Protein AF-A0A9Q3E732-F1 (afdb_monomer)

Organism: NCBI:txid1389203

Foldseek 3Di:
DDDPDDAAAAEAPVVDDQVVLQPDDLVVNVGRHDLQFDDDDPDNVQPPDPDHDPCVPPDRVVNSVVCSVVVCVSHDNPDDPDDPPPPPPPPDDDDDPPDPDDDDDDDDDDDDDDDDDDD

InterPro domains:
  IPR059307 Domain of unknown function DUF8263 [PF26792] (3-82)

pLDDT: mean 75.72, std 18.61, range [41.62, 95.44]

Structure (mmCIF, N/CA/C/O backbone):
data_AF-A0A9Q3E732-F1
#
_entry.id   AF-A0A9Q3E732-F1
#
loop_
_atom_site.group_PDB
_atom_site.id
_atom_site.type_symbol
_atom_site.label_atom_id
_atom_site.label_alt_id
_atom_site.label_comp_id
_atom_site.label_asym_id
_atom_site.label_entity_id
_atom_site.label_seq_id
_atom_site.pdbx_PDB_ins_code
_atom_site.Cartn_x
_atom_site.Cartn_y
_atom_site.Cartn_z
_atom_site.occupancy
_atom_site.B_iso_or_equiv
_atom_site.auth_seq_id
_atom_site.auth_comp_id
_atom_site.auth_asym_id
_atom_site.auth_atom_id
_atom_site.pdbx_PDB_model_num
ATOM 1 N N . MET A 1 1 ? 2.537 -19.518 24.948 1.00 50.19 1 MET A N 1
ATOM 2 C CA . MET A 1 1 ? 2.948 -18.103 25.038 1.00 50.19 1 MET A CA 1
ATOM 3 C C . MET A 1 1 ? 2.530 -17.438 23.732 1.00 50.19 1 MET A C 1
ATOM 5 O O . MET A 1 1 ? 3.224 -17.631 22.746 1.00 50.19 1 MET A O 1
ATOM 9 N N . SER A 1 2 ? 1.372 -16.773 23.671 1.00 46.66 2 SER A N 1
ATOM 10 C CA . SER A 1 2 ? 0.990 -16.009 22.470 1.00 46.66 2 SER A CA 1
ATOM 11 C C . SER A 1 2 ? 1.544 -14.598 22.591 1.00 46.66 2 SER A C 1
ATOM 13 O O . SER A 1 2 ? 1.100 -13.833 23.442 1.00 46.66 2 SER A O 1
ATOM 15 N N . THR A 1 3 ? 2.525 -14.263 21.761 1.00 58.72 3 THR A N 1
ATOM 16 C CA . THR A 1 3 ? 2.995 -12.890 21.583 1.00 58.72 3 THR A CA 1
ATOM 17 C C . THR A 1 3 ? 2.008 -12.179 20.666 1.00 58.72 3 THR A C 1
ATOM 19 O O . THR A 1 3 ? 1.942 -12.482 19.475 1.00 58.72 3 THR A O 1
ATOM 22 N N . ASN A 1 4 ? 1.203 -11.272 21.215 1.00 59.44 4 ASN A N 1
ATOM 23 C CA . ASN A 1 4 ? 0.387 -10.375 20.404 1.00 59.44 4 ASN A CA 1
ATOM 24 C C . ASN A 1 4 ? 1.344 -9.346 19.778 1.00 59.44 4 ASN A C 1
ATOM 26 O O . ASN A 1 4 ? 1.766 -8.403 20.443 1.00 59.44 4 ASN A O 1
ATOM 30 N N . VAL A 1 5 ? 1.806 -9.621 18.556 1.00 80.25 5 VAL A N 1
ATOM 31 C CA . VAL A 1 5 ? 2.698 -8.730 17.805 1.00 80.25 5 VAL A CA 1
ATOM 32 C C . VAL A 1 5 ? 1.819 -7.701 17.109 1.00 80.25 5 VAL A C 1
ATOM 34 O O . VAL A 1 5 ? 0.949 -8.065 16.318 1.00 80.25 5 VAL A O 1
ATOM 37 N N . ALA A 1 6 ? 2.021 -6.425 17.434 1.00 82.06 6 ALA A N 1
ATOM 38 C CA . ALA A 1 6 ? 1.341 -5.336 16.746 1.00 82.06 6 ALA A CA 1
ATOM 39 C C . ALA A 1 6 ? 1.702 -5.356 15.248 1.00 82.06 6 ALA A C 1
ATOM 41 O O . ALA A 1 6 ? 2.856 -5.644 14.914 1.00 82.06 6 ALA A O 1
ATOM 42 N N . PRO A 1 7 ? 0.751 -5.053 14.346 1.00 85.19 7 PRO A N 1
ATOM 43 C CA . PRO A 1 7 ? 1.051 -5.012 12.925 1.00 85.19 7 PRO A CA 1
ATOM 44 C C . PRO A 1 7 ? 2.067 -3.900 12.622 1.00 85.19 7 PRO A C 1
ATOM 46 O O . PRO A 1 7 ? 2.045 -2.854 13.284 1.00 85.19 7 PRO A O 1
ATOM 49 N N . PRO A 1 8 ? 2.949 -4.106 11.629 1.00 87.69 8 PRO A N 1
ATOM 50 C CA . PRO A 1 8 ? 3.854 -3.062 11.170 1.00 87.69 8 PRO A CA 1
ATOM 51 C C . PRO A 1 8 ? 3.051 -1.873 10.631 1.00 87.69 8 PRO A C 1
ATOM 53 O O . PRO A 1 8 ? 1.957 -2.050 10.092 1.00 87.69 8 PRO A O 1
ATOM 56 N N . LYS A 1 9 ? 3.588 -0.664 10.801 1.00 92.62 9 LYS A N 1
ATOM 57 C CA . LYS A 1 9 ? 2.942 0.593 10.403 1.00 92.62 9 LYS A CA 1
ATOM 58 C C . LYS A 1 9 ? 3.764 1.309 9.336 1.00 92.62 9 LYS A C 1
ATOM 60 O O . LYS A 1 9 ? 4.985 1.166 9.334 1.00 92.62 9 LYS A O 1
ATOM 65 N N . GLY A 1 10 ? 3.099 2.095 8.496 1.00 90.69 10 GLY A N 1
ATOM 66 C CA . GLY A 1 10 ? 3.716 2.888 7.434 1.00 90.69 10 GLY A CA 1
ATOM 67 C C . GLY A 1 10 ? 4.263 2.047 6.282 1.00 90.69 10 GLY A C 1
ATOM 68 O O . GLY A 1 10 ? 5.132 2.517 5.558 1.00 90.69 10 GLY A O 1
ATOM 69 N N . LEU A 1 11 ? 3.815 0.795 6.140 1.00 93.12 11 LEU A N 1
ATOM 70 C CA . LEU A 1 11 ? 4.177 -0.022 4.986 1.00 93.12 11 LEU A CA 1
ATOM 71 C C . LEU A 1 11 ? 3.151 0.164 3.862 1.00 93.12 11 LEU A C 1
ATOM 73 O O . LEU A 1 11 ? 1.974 0.400 4.160 1.00 93.12 11 LEU A O 1
ATOM 77 N N . PRO A 1 12 ? 3.574 0.004 2.596 1.00 93.44 12 PRO A N 1
ATOM 78 C CA . PRO A 1 12 ? 2.673 -0.075 1.454 1.00 93.44 12 PRO A CA 1
ATOM 79 C C . PRO A 1 12 ? 1.565 -1.114 1.655 1.00 93.44 12 PRO A C 1
ATOM 81 O O . PRO A 1 12 ? 1.743 -2.130 2.339 1.00 93.44 12 PRO A O 1
ATOM 84 N N . ILE A 1 13 ? 0.403 -0.859 1.060 1.00 92.31 13 ILE A N 1
ATOM 85 C CA . ILE A 1 13 ? -0.815 -1.638 1.317 1.00 92.31 13 ILE A CA 1
ATOM 86 C C . ILE A 1 13 ? -0.675 -3.140 0.998 1.00 92.31 13 ILE A C 1
ATOM 88 O O . ILE A 1 13 ? -1.260 -3.988 1.675 1.00 92.31 13 ILE A O 1
ATOM 92 N N . ASP A 1 14 ? 0.167 -3.484 0.026 1.00 92.19 14 ASP A N 1
ATOM 93 C CA . ASP A 1 14 ? 0.436 -4.851 -0.430 1.00 92.19 14 ASP A CA 1
ATOM 94 C C . ASP A 1 14 ? 1.296 -5.697 0.526 1.00 92.19 14 ASP A C 1
ATOM 96 O O . ASP A 1 14 ? 1.408 -6.912 0.345 1.00 92.19 14 ASP A O 1
ATOM 100 N N . PHE A 1 15 ? 1.834 -5.111 1.600 1.00 92.19 15 PHE A N 1
ATOM 101 C CA . PHE A 1 15 ? 2.432 -5.868 2.707 1.00 92.19 15 PHE A CA 1
ATOM 102 C C . PHE A 1 15 ? 1.384 -6.524 3.611 1.00 92.19 15 PHE A C 1
ATOM 104 O O . PHE A 1 15 ? 1.695 -7.462 4.355 1.00 92.19 15 PHE A O 1
ATOM 111 N N . TYR A 1 16 ? 0.142 -6.042 3.576 1.00 92.31 16 TYR A N 1
ATOM 112 C CA . TYR A 1 16 ? -0.929 -6.539 4.426 1.00 92.31 16 TYR A CA 1
ATOM 113 C C . TYR A 1 16 ? -1.771 -7.576 3.692 1.00 92.31 16 TYR A C 1
ATOM 115 O O . TYR A 1 16 ? -2.132 -7.418 2.529 1.00 92.31 16 TYR A O 1
ATOM 123 N N . ASN A 1 17 ? -2.159 -8.640 4.398 1.00 91.44 17 ASN A N 1
ATOM 124 C CA . ASN A 1 17 ? -3.080 -9.623 3.839 1.00 91.44 17 ASN A CA 1
ATOM 125 C C . ASN A 1 17 ? -4.468 -8.980 3.620 1.00 91.44 17 ASN A C 1
ATOM 127 O O . ASN A 1 17 ? -5.057 -8.541 4.611 1.00 91.44 17 ASN A O 1
ATOM 131 N N . PRO A 1 18 ? -5.043 -9.002 2.399 1.00 91.81 18 PRO A N 1
ATOM 132 C CA . PRO A 1 18 ? -6.317 -8.333 2.113 1.00 91.81 18 PRO A CA 1
ATOM 133 C C . PRO A 1 18 ? -7.468 -8.775 3.022 1.00 91.81 18 PRO A C 1
ATOM 135 O O . PRO A 1 18 ? -8.242 -7.952 3.499 1.00 91.81 18 PRO A O 1
ATOM 138 N N . LYS A 1 19 ? -7.566 -10.072 3.354 1.00 92.88 19 LYS A N 1
ATOM 139 C CA . LYS A 1 19 ? -8.634 -10.578 4.237 1.00 92.88 19 LYS A CA 1
ATOM 140 C C . LYS A 1 19 ? -8.500 -10.047 5.656 1.00 92.88 19 LYS A C 1
ATOM 142 O O . LYS A 1 19 ? -9.503 -9.780 6.303 1.00 92.88 19 LYS A O 1
ATOM 147 N N . TRP A 1 20 ? -7.276 -9.954 6.164 1.00 92.88 20 TRP A N 1
ATOM 148 C CA . TRP A 1 20 ? -7.035 -9.408 7.496 1.00 92.88 20 TRP A CA 1
ATOM 149 C C . TRP A 1 20 ? -7.265 -7.897 7.508 1.00 92.88 20 TRP A C 1
ATOM 151 O O . TRP A 1 20 ? -7.992 -7.402 8.362 1.00 92.88 20 TRP A O 1
ATOM 161 N N . PHE A 1 21 ? -6.713 -7.196 6.519 1.00 92.56 21 PHE A N 1
ATOM 162 C CA . PHE A 1 21 ? -6.788 -5.748 6.404 1.00 92.56 21 PHE A CA 1
ATOM 163 C C . PHE A 1 21 ? -8.229 -5.252 6.242 1.00 92.56 21 PHE A C 1
ATOM 165 O O . PHE A 1 21 ? -8.645 -4.320 6.923 1.00 92.56 21 PHE A O 1
ATOM 172 N N . ASN A 1 22 ? -9.033 -5.919 5.410 1.00 92.38 22 ASN A N 1
ATOM 173 C CA . ASN A 1 22 ? -10.416 -5.511 5.156 1.00 92.38 22 ASN A CA 1
ATOM 174 C C . ASN A 1 22 ? -11.319 -5.645 6.392 1.00 92.38 22 ASN A C 1
ATOM 176 O O . ASN A 1 22 ? -12.321 -4.944 6.475 1.00 92.38 22 ASN A O 1
ATOM 180 N N . ASN A 1 23 ? -10.941 -6.479 7.369 1.00 92.31 23 ASN A N 1
ATOM 181 C CA . ASN A 1 23 ? -11.656 -6.623 8.640 1.00 92.31 23 ASN A CA 1
ATOM 182 C C . ASN A 1 23 ? -11.298 -5.543 9.681 1.00 92.31 23 ASN A C 1
ATOM 184 O O . ASN A 1 23 ? -11.883 -5.538 10.764 1.00 92.31 23 ASN A O 1
ATOM 188 N N . LEU A 1 24 ? -10.327 -4.669 9.399 1.00 90.00 24 LEU A N 1
ATOM 189 C CA . LEU A 1 24 ? -9.950 -3.574 10.293 1.00 90.00 24 LEU A CA 1
ATOM 190 C C . LEU A 1 24 ? -10.956 -2.421 10.229 1.00 90.00 24 LEU A C 1
ATOM 192 O O . LEU A 1 24 ? -11.646 -2.229 9.226 1.00 90.00 24 LEU A O 1
ATOM 196 N N . SER A 1 25 ? -10.997 -1.610 11.288 1.00 90.06 25 SER A N 1
ATOM 197 C CA . SER A 1 25 ? -11.730 -0.342 11.249 1.00 90.06 25 SER A CA 1
ATOM 198 C C . SER A 1 25 ? -11.061 0.654 10.291 1.00 90.06 25 SER A C 1
ATOM 200 O O . SER A 1 25 ? -9.844 0.619 10.110 1.00 90.06 25 SER A O 1
ATOM 202 N N . THR A 1 26 ? -11.830 1.573 9.700 1.00 88.56 26 THR A N 1
ATOM 203 C CA . THR A 1 26 ? -11.312 2.607 8.780 1.00 88.56 26 THR A CA 1
ATOM 204 C C . THR A 1 26 ? -10.167 3.412 9.403 1.00 88.56 26 THR A C 1
ATOM 206 O O . THR A 1 26 ? -9.124 3.592 8.781 1.00 88.56 26 THR A O 1
ATOM 209 N N . LEU A 1 27 ? -10.303 3.798 10.676 1.00 88.06 27 LEU A N 1
ATOM 210 C CA . LEU A 1 27 ? -9.258 4.516 11.412 1.00 88.06 27 LEU A CA 1
ATOM 211 C C . LEU A 1 27 ? -7.979 3.683 11.561 1.00 88.06 27 LEU A C 1
ATOM 213 O O . LEU A 1 27 ? -6.874 4.206 11.434 1.00 88.06 27 LEU A O 1
ATOM 217 N N . GLU A 1 28 ? -8.100 2.381 11.819 1.00 89.00 28 GLU A N 1
ATOM 218 C CA . GLU A 1 28 ? -6.931 1.507 11.898 1.00 89.00 28 GLU A CA 1
ATOM 219 C C . GLU A 1 28 ? -6.268 1.315 10.543 1.00 89.00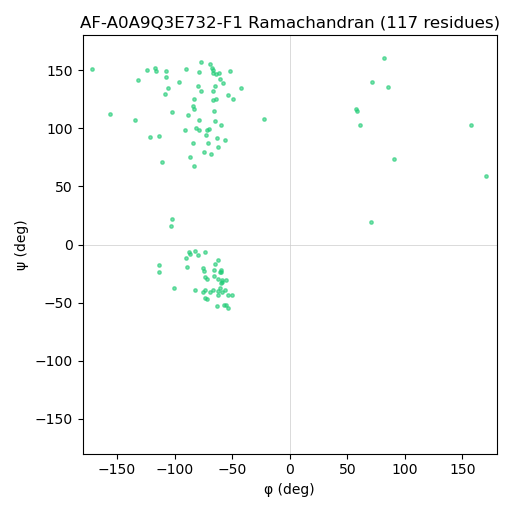 28 GLU A C 1
ATOM 221 O O . GLU A 1 28 ? -5.044 1.372 10.503 1.00 89.00 28 GLU A O 1
ATOM 226 N N . LYS A 1 29 ? -7.044 1.151 9.463 1.00 90.19 29 LYS A N 1
ATOM 227 C CA . LYS A 1 29 ? -6.527 1.072 8.089 1.00 90.19 29 LYS A CA 1
ATOM 228 C C . LYS A 1 29 ? -5.652 2.291 7.784 1.00 90.19 29 LYS A C 1
ATOM 230 O O . LYS A 1 29 ? -4.467 2.120 7.520 1.00 90.19 29 LYS A O 1
ATOM 235 N N . HIS A 1 30 ? -6.182 3.504 7.967 1.00 87.75 30 HIS A N 1
ATOM 236 C CA . HIS A 1 30 ? -5.424 4.746 7.755 1.00 87.75 30 HIS A CA 1
ATOM 237 C C . HIS A 1 30 ? -4.200 4.882 8.665 1.00 87.75 30 HIS A C 1
ATOM 239 O O . HIS A 1 30 ? -3.159 5.364 8.237 1.00 87.75 30 HIS A O 1
ATOM 245 N N . ARG A 1 31 ? -4.291 4.443 9.926 1.00 89.50 31 ARG A N 1
ATOM 246 C CA . ARG A 1 31 ? -3.173 4.564 10.872 1.00 89.50 31 ARG A CA 1
ATOM 247 C C . ARG A 1 31 ? -2.017 3.611 10.560 1.00 89.50 31 ARG A C 1
ATOM 249 O O . ARG A 1 31 ? -0.890 3.878 10.977 1.00 89.50 31 ARG A O 1
ATOM 256 N N . ILE A 1 32 ? -2.293 2.446 9.973 1.00 90.38 32 ILE A N 1
ATOM 257 C CA . ILE A 1 32 ? -1.267 1.412 9.800 1.00 90.38 32 ILE A CA 1
ATOM 258 C C . ILE A 1 32 ? -0.680 1.380 8.397 1.00 90.38 32 ILE A C 1
ATOM 260 O O . ILE A 1 32 ? 0.515 1.131 8.306 1.00 90.38 32 ILE A O 1
ATOM 264 N N . SER A 1 33 ? -1.455 1.606 7.337 1.00 90.81 33 SER A N 1
ATOM 265 C CA . SER A 1 33 ? -0.963 1.425 5.970 1.00 90.81 33 SER A CA 1
ATOM 266 C C . SER A 1 33 ? -0.734 2.740 5.257 1.00 90.81 33 SER A C 1
ATOM 268 O O . SER A 1 33 ? -1.533 3.667 5.362 1.00 90.81 33 SER A O 1
ATOM 270 N N . ASP A 1 34 ? 0.310 2.755 4.443 1.00 91.06 34 ASP A N 1
ATOM 271 C CA . ASP A 1 34 ? 0.449 3.702 3.354 1.00 91.06 34 ASP A CA 1
ATOM 272 C C . ASP A 1 34 ? -0.380 3.195 2.164 1.00 91.06 34 ASP A C 1
ATOM 274 O O . ASP A 1 34 ? 0.011 2.262 1.456 1.00 91.06 34 ASP A O 1
ATOM 278 N N . SER A 1 35 ? -1.572 3.768 2.004 1.00 87.81 35 SER A N 1
ATOM 279 C CA . SER A 1 35 ? -2.504 3.398 0.936 1.00 87.81 35 SER A CA 1
ATOM 280 C C . SER A 1 35 ? -2.148 4.020 -0.414 1.00 87.81 35 SER A C 1
ATOM 282 O O . SER A 1 35 ? -2.760 3.634 -1.405 1.00 87.81 35 SER A O 1
ATOM 284 N N . ASP A 1 36 ? -1.193 4.953 -0.481 1.00 88.50 36 ASP A N 1
ATOM 285 C CA . ASP A 1 36 ? -0.815 5.662 -1.713 1.00 88.50 36 ASP A CA 1
ATOM 286 C C . ASP A 1 36 ? 0.284 4.932 -2.496 1.00 88.50 36 ASP A C 1
ATOM 288 O O . ASP A 1 36 ? 0.470 5.156 -3.697 1.00 88.50 36 ASP A O 1
ATOM 292 N N . ASN A 1 37 ? 1.005 4.033 -1.825 1.00 91.44 37 ASN A N 1
ATOM 293 C CA . ASN A 1 37 ? 2.150 3.326 -2.379 1.00 91.44 37 ASN A CA 1
ATOM 294 C C . ASN A 1 37 ? 1.916 1.810 -2.467 1.00 91.44 37 ASN A C 1
ATOM 296 O O . ASN A 1 37 ? 1.215 1.202 -1.657 1.00 91.44 37 ASN A O 1
ATOM 300 N N . VAL A 1 38 ? 2.551 1.194 -3.466 1.00 92.25 38 VAL A N 1
ATOM 301 C CA . VAL A 1 38 ? 2.633 -0.255 -3.687 1.00 92.25 38 VAL A CA 1
ATOM 302 C C . VAL A 1 38 ? 4.087 -0.640 -3.957 1.00 92.25 38 VAL A C 1
ATOM 304 O O . VAL A 1 38 ? 4.820 0.089 -4.622 1.00 92.25 38 VAL A O 1
ATOM 307 N N . ALA A 1 39 ? 4.525 -1.781 -3.436 1.00 91.56 39 ALA A N 1
ATOM 308 C CA . ALA A 1 39 ? 5.910 -2.244 -3.520 1.00 91.56 39 ALA A CA 1
ATOM 309 C C . ALA A 1 39 ? 6.091 -3.504 -4.375 1.00 91.56 39 ALA A C 1
ATOM 311 O O . ALA A 1 39 ? 7.190 -3.764 -4.870 1.00 91.56 39 ALA A O 1
ATOM 312 N N . PHE A 1 40 ? 5.043 -4.308 -4.540 1.00 91.88 40 PHE A N 1
ATOM 313 C CA . PHE A 1 40 ? 5.104 -5.606 -5.191 1.00 91.88 40 PHE A CA 1
ATOM 314 C C . PHE A 1 40 ? 4.446 -5.589 -6.567 1.00 91.88 40 PHE A C 1
ATOM 316 O O . PHE A 1 40 ? 3.488 -4.866 -6.841 1.00 91.88 40 PHE A O 1
ATOM 323 N N . LEU A 1 41 ? 4.972 -6.438 -7.4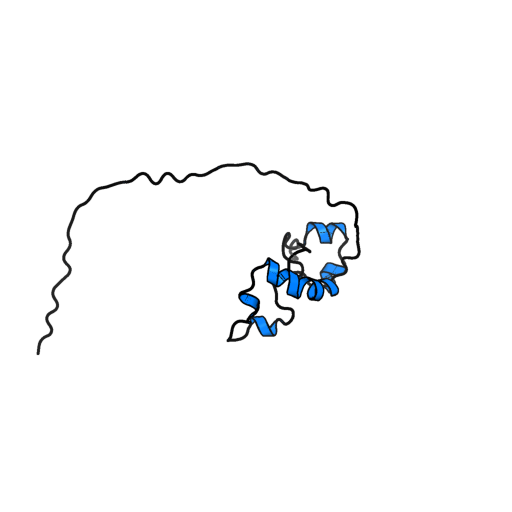54 1.00 91.62 41 LEU A N 1
ATOM 324 C CA . LEU A 1 41 ? 4.291 -6.742 -8.703 1.00 91.62 41 LEU A CA 1
ATOM 325 C C . LEU A 1 41 ? 2.988 -7.503 -8.403 1.00 91.62 41 LEU A C 1
ATOM 327 O O . LEU A 1 41 ? 2.954 -8.302 -7.463 1.00 91.62 41 LEU A O 1
ATOM 331 N N . PRO A 1 42 ? 1.938 -7.319 -9.220 1.00 88.25 42 PRO A N 1
ATOM 332 C CA . PRO A 1 42 ? 0.654 -7.989 -9.014 1.00 88.25 42 PRO A CA 1
ATOM 333 C C . PRO A 1 42 ? 0.749 -9.517 -9.037 1.00 88.25 42 PRO A C 1
ATOM 335 O O . PRO A 1 42 ? -0.008 -10.187 -8.336 1.00 88.25 42 PRO A O 1
ATOM 338 N N . ASP A 1 43 ? 1.666 -10.065 -9.841 1.00 87.62 43 ASP A N 1
ATOM 339 C CA . ASP A 1 43 ? 2.010 -11.484 -9.821 1.00 87.62 43 ASP A CA 1
ATOM 340 C C . ASP A 1 43 ? 3.344 -11.690 -9.079 1.00 87.62 43 ASP A C 1
ATOM 342 O O . ASP A 1 43 ? 4.404 -11.283 -9.568 1.00 87.62 43 ASP A O 1
ATOM 346 N N . PRO A 1 44 ? 3.335 -12.359 -7.912 1.00 83.81 44 PRO A N 1
ATOM 347 C CA . PRO A 1 44 ? 4.552 -12.669 -7.171 1.00 83.81 44 PRO A CA 1
ATOM 348 C C . PRO A 1 44 ? 5.548 -13.539 -7.948 1.00 83.81 44 PRO A C 1
ATOM 350 O O . PRO A 1 44 ? 6.739 -13.521 -7.636 1.00 83.81 44 PRO A O 1
ATOM 353 N N . GLN A 1 45 ? 5.092 -14.316 -8.940 1.00 87.44 45 GLN A N 1
ATOM 354 C CA . GLN A 1 45 ? 5.986 -15.148 -9.750 1.00 87.44 45 GLN A CA 1
ATOM 355 C C . GLN A 1 45 ? 6.942 -14.310 -10.594 1.00 87.44 45 GLN A C 1
ATOM 357 O O . GLN A 1 45 ? 8.046 -14.772 -10.876 1.00 87.44 45 GLN A O 1
ATOM 362 N N . ASP A 1 46 ? 6.560 -13.084 -10.954 1.00 86.75 46 ASP A N 1
ATOM 363 C CA . ASP A 1 46 ? 7.399 -12.182 -11.742 1.00 86.75 46 ASP A CA 1
ATOM 364 C C . ASP A 1 46 ? 8.547 -11.572 -10.925 1.00 86.75 46 ASP A C 1
ATOM 366 O O . ASP A 1 46 ? 9.581 -11.225 -11.492 1.00 86.75 46 ASP A O 1
ATOM 370 N N . LEU A 1 47 ? 8.420 -11.513 -9.594 1.00 83.81 47 LEU A N 1
ATOM 371 C CA . LEU A 1 47 ? 9.474 -11.017 -8.698 1.00 83.81 47 LEU A CA 1
ATOM 372 C C . LEU A 1 47 ? 10.639 -12.005 -8.534 1.00 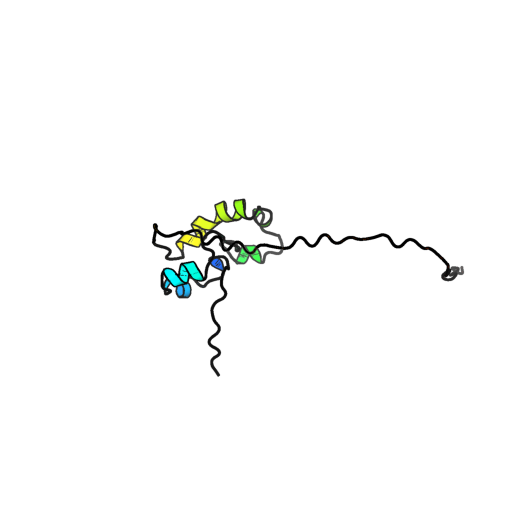83.81 47 LEU A C 1
ATOM 374 O O . LEU A 1 47 ? 11.761 -11.597 -8.244 1.00 83.81 47 LEU A O 1
ATOM 378 N N . LEU A 1 48 ? 10.382 -13.308 -8.682 1.00 84.38 48 LEU A N 1
ATOM 379 C CA . LEU A 1 48 ? 11.352 -14.374 -8.390 1.00 84.38 48 LEU A CA 1
ATOM 380 C C . LEU A 1 48 ? 11.987 -14.981 -9.649 1.00 84.38 48 LEU A C 1
ATOM 382 O O . LEU A 1 48 ? 12.575 -16.064 -9.602 1.00 84.38 48 LEU A O 1
ATOM 386 N N . GLN A 1 49 ? 11.876 -14.303 -10.791 1.00 87.38 49 GLN A N 1
ATOM 387 C CA . GLN A 1 49 ? 12.445 -14.786 -12.043 1.00 87.38 49 GLN A CA 1
ATOM 388 C C . GLN A 1 49 ? 13.954 -14.532 -12.109 1.00 87.38 49 GLN A C 1
ATOM 390 O O . GLN A 1 49 ? 14.473 -13.532 -11.621 1.00 87.38 49 GLN A O 1
ATOM 395 N N . ALA A 1 50 ? 14.674 -15.421 -12.802 1.00 88.69 50 ALA A N 1
ATOM 396 C CA . ALA A 1 50 ? 16.111 -15.254 -13.050 1.00 88.69 50 ALA A CA 1
ATOM 397 C C . ALA A 1 50 ? 16.435 -13.962 -13.825 1.00 88.69 50 ALA A C 1
ATOM 399 O O . ALA A 1 50 ? 17.551 -13.448 -13.759 1.00 88.69 50 ALA A O 1
ATOM 400 N N . LYS A 1 51 ? 15.459 -13.446 -14.579 1.00 89.69 51 LYS A N 1
ATOM 401 C CA . LYS A 1 51 ? 15.539 -12.167 -15.271 1.00 89.69 51 LYS A CA 1
ATOM 402 C C . LYS A 1 51 ? 14.633 -11.169 -14.562 1.00 89.69 51 LYS A C 1
ATOM 404 O O . LYS A 1 51 ? 13.455 -11.446 -14.388 1.00 89.69 51 LYS A O 1
ATOM 409 N N . ARG A 1 52 ? 15.187 -9.999 -14.243 1.00 89.38 52 ARG A N 1
ATOM 410 C CA . ARG A 1 52 ? 14.447 -8.894 -13.622 1.00 89.38 52 ARG A CA 1
ATOM 411 C C . ARG A 1 52 ? 13.267 -8.473 -14.487 1.00 89.38 52 ARG A C 1
ATOM 413 O O . ARG A 1 52 ? 13.404 -8.359 -15.716 1.00 89.38 52 ARG A O 1
ATOM 420 N N . HIS A 1 53 ? 12.143 -8.203 -13.841 1.00 91.31 53 HIS A N 1
ATOM 421 C CA . HIS A 1 53 ? 10.963 -7.700 -14.516 1.00 91.31 53 HIS A CA 1
ATOM 422 C C . HIS A 1 53 ? 11.272 -6.306 -15.093 1.00 91.31 53 HIS A C 1
ATOM 424 O O . HIS A 1 53 ? 11.916 -5.487 -14.430 1.00 91.31 53 HIS A O 1
ATOM 430 N N . PRO A 1 54 ? 10.861 -5.987 -16.337 1.00 91.06 54 PRO A N 1
ATOM 431 C CA . PRO A 1 54 ? 11.206 -4.717 -16.972 1.00 91.06 54 PRO A CA 1
ATOM 432 C C . PRO A 1 54 ? 10.706 -3.497 -16.201 1.00 91.06 54 PRO A C 1
ATOM 434 O O . PRO A 1 54 ? 11.261 -2.420 -16.396 1.00 91.06 54 PRO A O 1
ATOM 437 N N . ASP A 1 55 ? 9.690 -3.658 -15.355 1.00 92.56 55 ASP A N 1
ATOM 438 C CA . ASP A 1 55 ? 9.125 -2.572 -14.559 1.00 92.56 55 ASP A CA 1
ATOM 439 C C . ASP A 1 55 ? 9.844 -2.335 -13.220 1.00 92.56 55 ASP A C 1
ATOM 441 O O . ASP A 1 55 ? 9.616 -1.304 -12.603 1.00 92.56 55 ASP A O 1
ATOM 445 N N . GLU A 1 56 ? 10.788 -3.193 -12.810 1.00 88.25 56 GLU A N 1
ATOM 446 C CA . GLU A 1 56 ? 11.647 -2.934 -11.634 1.00 88.25 56 GLU A CA 1
ATOM 447 C C . GLU A 1 56 ? 12.575 -1.723 -11.819 1.00 88.25 56 GLU A C 1
ATOM 449 O O . GLU A 1 56 ? 13.155 -1.222 -10.863 1.00 88.25 56 GLU A O 1
ATOM 454 N N . LYS A 1 57 ? 12.765 -1.269 -13.063 1.00 91.31 57 LYS A N 1
ATOM 455 C CA . LYS A 1 57 ? 13.569 -0.079 -13.381 1.00 91.31 57 LYS A CA 1
ATOM 456 C C . LYS A 1 57 ? 12.760 1.220 -13.341 1.00 91.31 57 LYS A C 1
ATOM 458 O O . LYS A 1 57 ? 13.322 2.282 -13.607 1.00 91.31 57 LYS A O 1
ATOM 463 N N . LEU A 1 58 ? 11.440 1.127 -13.162 1.00 93.88 58 LEU A N 1
ATOM 464 C CA . LEU A 1 58 ? 10.585 2.301 -13.045 1.00 93.88 58 LEU A CA 1
ATOM 465 C C . LEU A 1 58 ? 10.922 3.039 -11.750 1.00 93.88 58 LEU A C 1
ATOM 467 O O . LEU A 1 58 ? 11.326 2.423 -10.769 1.00 93.88 58 LEU A O 1
ATOM 471 N N . SER A 1 59 ? 10.737 4.358 -11.744 1.00 94.12 59 SER A N 1
ATOM 472 C CA . SER A 1 59 ? 10.709 5.078 -10.472 1.00 94.12 59 SER A CA 1
ATOM 473 C C . SER A 1 59 ? 9.450 4.715 -9.690 1.00 94.12 59 SER A C 1
ATOM 475 O O . SER A 1 59 ? 8.426 4.389 -10.297 1.00 94.12 59 SER A O 1
ATOM 477 N N . ASP A 1 60 ? 9.487 4.861 -8.367 1.00 91.81 60 ASP A N 1
ATOM 478 C CA . ASP A 1 60 ? 8.354 4.557 -7.481 1.00 91.81 60 ASP A CA 1
ATOM 479 C C . ASP A 1 60 ? 7.063 5.231 -7.961 1.00 91.81 60 ASP A C 1
ATOM 481 O O . ASP A 1 60 ? 6.022 4.599 -8.102 1.00 91.81 60 ASP A O 1
ATOM 485 N N . LYS A 1 61 ? 7.147 6.501 -8.379 1.00 93.19 61 LYS A N 1
ATOM 486 C CA . LYS A 1 61 ? 6.005 7.245 -8.934 1.00 93.19 61 LYS A CA 1
ATOM 487 C C . LYS A 1 61 ? 5.401 6.587 -10.181 1.00 93.19 61 LYS A C 1
ATOM 489 O O . LYS A 1 61 ? 4.184 6.600 -10.361 1.00 93.19 61 LYS A O 1
ATOM 494 N N . GLN A 1 62 ? 6.238 6.076 -11.083 1.00 95.44 62 GLN A N 1
ATOM 495 C CA . GLN A 1 62 ? 5.776 5.394 -12.296 1.00 95.44 62 GLN A CA 1
ATOM 496 C C . GLN A 1 62 ? 5.219 4.007 -11.976 1.00 95.44 62 GLN A C 1
ATOM 498 O O . GLN A 1 62 ? 4.217 3.611 -12.569 1.00 95.44 62 GLN A O 1
ATOM 503 N N . PHE A 1 63 ? 5.857 3.299 -11.046 1.00 94.44 63 PHE A N 1
ATOM 504 C CA . PHE A 1 63 ? 5.438 1.986 -10.581 1.00 94.44 63 PHE A CA 1
ATOM 505 C C . PHE A 1 63 ? 4.069 2.053 -9.896 1.00 94.44 63 PHE A C 1
ATOM 507 O O . PHE A 1 63 ? 3.132 1.388 -10.339 1.00 94.44 63 PHE A O 1
ATOM 514 N N . ASN A 1 64 ? 3.915 2.950 -8.917 1.00 93.31 64 ASN A N 1
ATOM 515 C CA . ASN A 1 64 ? 2.655 3.198 -8.224 1.00 93.31 64 ASN A CA 1
ATOM 516 C C . ASN A 1 64 ? 1.552 3.549 -9.214 1.00 93.31 64 ASN A C 1
ATOM 518 O O . ASN A 1 64 ? 0.542 2.863 -9.272 1.00 93.31 64 ASN A O 1
ATOM 522 N N . LYS A 1 65 ? 1.770 4.520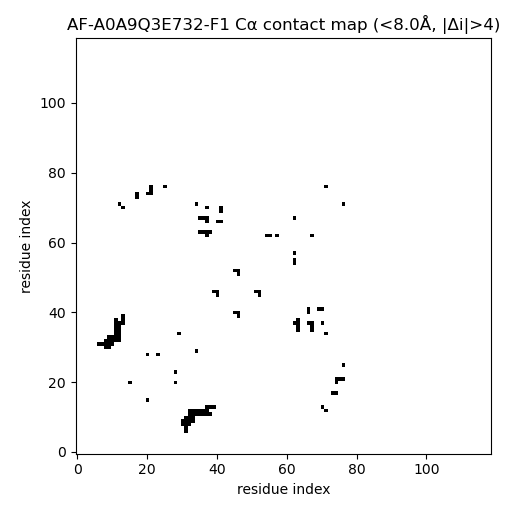 -10.107 1.00 93.44 65 LYS A N 1
ATOM 523 C CA . LYS A 1 65 ? 0.763 4.8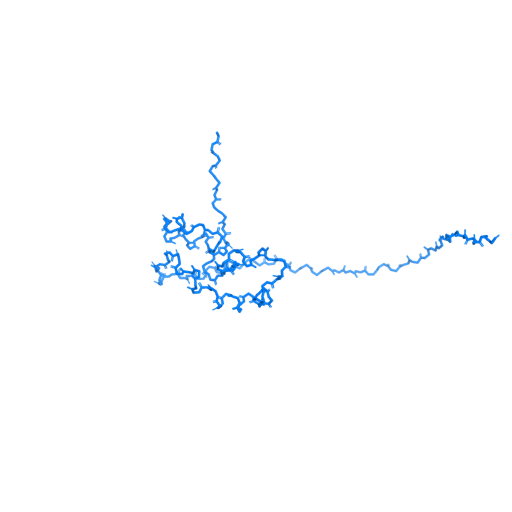78 -11.119 1.00 93.44 65 LYS A CA 1
ATOM 524 C C . LYS A 1 65 ? 0.310 3.688 -11.981 1.00 93.44 65 LYS A C 1
ATOM 526 O O . LYS A 1 65 ? -0.812 3.689 -12.475 1.00 93.44 65 LYS A O 1
ATOM 531 N N . LYS A 1 66 ? 1.184 2.709 -12.217 1.00 94.56 66 LYS A N 1
ATOM 532 C CA . LYS A 1 66 ? 0.889 1.546 -13.058 1.00 94.56 66 LYS A CA 1
ATOM 533 C C . LYS A 1 66 ? 0.120 0.453 -12.314 1.00 94.56 66 LYS A C 1
ATOM 535 O O . LYS A 1 66 ? -0.735 -0.184 -12.922 1.00 94.56 66 LYS A O 1
ATOM 540 N N . TYR A 1 67 ? 0.452 0.210 -11.048 1.00 93.19 67 TYR A N 1
ATOM 541 C CA . TYR A 1 67 ? -0.022 -0.965 -10.308 1.00 93.19 67 TYR A CA 1
ATOM 542 C C . TYR A 1 67 ? -0.965 -0.651 -9.149 1.00 93.19 67 TYR A C 1
ATOM 544 O O . TYR A 1 67 ? -1.691 -1.541 -8.715 1.00 93.19 67 TYR A O 1
ATOM 552 N N . HIS A 1 68 ? -1.004 0.595 -8.684 1.00 91.44 68 HIS A N 1
ATOM 553 C CA . HIS A 1 68 ? -1.801 1.014 -7.533 1.00 91.44 68 HIS A CA 1
ATOM 554 C C . HIS A 1 68 ? -3.288 0.696 -7.708 1.00 91.44 68 HIS A C 1
ATOM 556 O O . HIS A 1 68 ? -3.837 -0.039 -6.894 1.00 91.44 68 HIS A O 1
ATOM 562 N N . GLU A 1 69 ? -3.903 1.102 -8.824 1.00 89.62 69 GLU A N 1
ATOM 563 C CA . GLU A 1 69 ? -5.321 0.818 -9.115 1.00 89.62 69 GLU A CA 1
ATOM 564 C C . GLU A 1 69 ? -5.646 -0.688 -9.145 1.00 89.62 69 GLU A C 1
ATOM 566 O O . GLU A 1 69 ? -6.744 -1.109 -8.781 1.00 89.62 69 GLU A O 1
ATOM 571 N N . LEU A 1 70 ? -4.689 -1.520 -9.563 1.00 90.44 70 LEU A N 1
ATOM 572 C CA . LEU A 1 70 ? -4.873 -2.969 -9.635 1.00 90.44 70 LEU A CA 1
ATOM 573 C C . LEU A 1 70 ? -4.825 -3.616 -8.246 1.00 90.44 70 LEU A C 1
ATOM 575 O O . LEU A 1 70 ? -5.607 -4.520 -7.956 1.00 90.44 70 LEU A O 1
ATOM 579 N N . VAL A 1 71 ? -3.907 -3.158 -7.397 1.00 89.62 71 VAL A N 1
ATOM 580 C CA . VAL A 1 71 ? -3.726 -3.674 -6.036 1.00 89.62 71 VAL A CA 1
ATOM 581 C C . VAL A 1 71 ? -4.855 -3.192 -5.129 1.00 89.62 71 VAL A C 1
ATOM 583 O O . VAL A 1 71 ? -5.467 -3.997 -4.420 1.00 89.62 71 VAL A O 1
ATOM 586 N N . ILE A 1 72 ? -5.180 -1.898 -5.193 1.00 89.00 72 ILE A N 1
ATOM 587 C CA . ILE A 1 72 ? -6.143 -1.247 -4.302 1.00 89.00 72 ILE A CA 1
ATOM 588 C C . ILE A 1 72 ? -7.550 -1.830 -4.436 1.00 89.00 72 ILE A C 1
ATOM 590 O O . ILE A 1 72 ? -8.262 -1.922 -3.446 1.00 89.00 72 ILE A O 1
ATOM 594 N N . GLY A 1 73 ? -7.919 -2.343 -5.617 1.00 87.81 73 GLY A N 1
ATOM 595 C CA . GLY A 1 73 ? -9.211 -2.999 -5.841 1.00 87.81 73 GLY A CA 1
ATOM 596 C C . GLY A 1 73 ? -9.441 -4.270 -5.008 1.00 87.81 73 GLY A C 1
ATOM 597 O O . GLY A 1 73 ? -10.570 -4.750 -4.924 1.00 87.81 73 GLY A O 1
ATOM 598 N N . THR A 1 74 ? -8.399 -4.829 -4.384 1.00 89.94 74 THR A N 1
A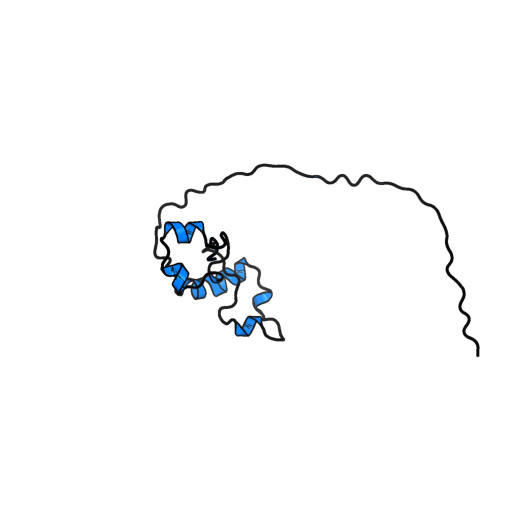TOM 599 C CA . THR A 1 74 ? -8.526 -5.966 -3.453 1.00 89.94 74 THR A CA 1
ATOM 600 C C . THR A 1 74 ? -8.738 -5.543 -1.997 1.00 89.94 74 THR A C 1
ATOM 602 O O . THR A 1 74 ? -9.104 -6.373 -1.154 1.00 89.94 74 THR A O 1
ATOM 605 N N . TYR A 1 75 ? -8.544 -4.257 -1.706 1.00 90.56 75 TYR A N 1
ATOM 606 C CA . TYR A 1 75 ? -8.681 -3.677 -0.383 1.00 90.56 75 TYR A CA 1
ATOM 607 C C . TYR A 1 75 ? -9.963 -2.855 -0.301 1.00 90.56 75 TYR A C 1
ATOM 609 O O . TYR A 1 75 ? -10.291 -2.065 -1.182 1.00 90.56 75 TYR A O 1
ATOM 617 N N . ASP A 1 76 ? -10.700 -3.050 0.784 1.00 87.06 76 ASP A N 1
ATOM 618 C CA . ASP A 1 76 ? -11.894 -2.270 1.063 1.00 87.06 76 ASP A CA 1
ATOM 619 C C . ASP A 1 76 ? -11.487 -0.961 1.740 1.00 87.06 76 ASP A C 1
ATOM 621 O O . ASP A 1 76 ? -11.365 -0.879 2.970 1.00 87.06 76 ASP A O 1
ATOM 625 N N . LEU A 1 77 ? -11.195 0.029 0.901 1.00 81.56 77 LEU A N 1
ATOM 626 C CA . LEU A 1 77 ? -10.854 1.391 1.293 1.00 81.56 77 LEU A CA 1
ATOM 627 C C . LEU A 1 77 ? -12.028 2.355 1.106 1.00 81.56 77 LEU A C 1
ATOM 629 O O . LEU A 1 77 ? -11.781 3.547 0.955 1.00 81.56 77 LEU A O 1
ATOM 633 N N . SER A 1 78 ? -13.282 1.879 1.069 1.00 73.12 78 SER A N 1
ATOM 634 C CA . SER A 1 78 ? -14.432 2.771 0.888 1.00 73.12 78 SER A CA 1
ATOM 635 C C . SER A 1 78 ? -14.570 3.756 2.066 1.00 73.12 78 SER A C 1
ATOM 637 O O . SER A 1 78 ? -15.183 3.448 3.085 1.00 73.12 78 SER A O 1
ATOM 639 N N . GLU A 1 79 ? -13.927 4.906 1.871 1.00 58.88 79 GLU A N 1
ATOM 640 C CA . GLU A 1 79 ? -14.229 6.287 2.240 1.00 58.88 79 GLU A CA 1
ATOM 641 C C . GLU A 1 79 ? -14.452 6.655 3.718 1.00 58.88 79 GLU A C 1
ATOM 643 O O . GLU A 1 79 ? -15.470 6.335 4.328 1.00 58.88 79 GLU A O 1
ATOM 648 N N . THR A 1 80 ? -13.551 7.504 4.220 1.00 41.62 80 THR A N 1
ATOM 649 C CA . THR A 1 80 ? -13.974 8.867 4.565 1.00 41.62 80 THR A CA 1
ATOM 650 C C . THR A 1 80 ? -13.121 9.846 3.742 1.00 41.62 80 THR A C 1
ATOM 652 O O . THR A 1 80 ? -12.004 10.192 4.115 1.00 41.62 80 THR A O 1
ATOM 655 N N . GLU A 1 81 ? -13.616 10.249 2.570 1.00 51.12 81 GLU A N 1
ATOM 656 C CA . GLU A 1 81 ? -13.405 11.606 2.065 1.00 51.12 81 GLU A CA 1
ATOM 657 C C . GLU A 1 81 ? -13.887 12.531 3.195 1.00 51.12 81 GLU A C 1
ATOM 659 O O . GLU A 1 81 ? -14.986 12.311 3.693 1.00 51.12 81 GLU A O 1
ATOM 664 N N . GLU A 1 82 ? -13.072 13.506 3.617 1.00 44.72 82 GLU A N 1
ATOM 665 C CA . GLU A 1 82 ? -13.205 14.314 4.854 1.00 44.72 82 GLU A CA 1
ATOM 666 C C . GLU A 1 82 ? -12.487 13.713 6.083 1.00 44.72 82 GLU A C 1
ATOM 668 O O . GLU A 1 82 ? -13.135 13.165 6.964 1.00 44.72 82 GLU A O 1
ATOM 673 N N . ASP A 1 83 ? -11.148 13.769 6.138 1.00 43.44 83 ASP A N 1
ATOM 674 C CA . ASP A 1 83 ? -10.376 14.400 7.243 1.00 43.44 83 ASP A CA 1
ATOM 675 C C . ASP A 1 83 ? -8.870 14.076 7.109 1.00 43.44 83 ASP A C 1
ATOM 677 O O . ASP A 1 83 ? -8.249 13.451 7.969 1.00 43.44 83 ASP A O 1
ATOM 681 N N . ALA A 1 84 ? -8.251 14.454 5.987 1.00 46.78 84 ALA A N 1
ATOM 682 C CA . ALA A 1 84 ? -6.792 14.534 5.921 1.00 46.78 84 ALA A CA 1
ATOM 683 C C . ALA A 1 84 ? -6.363 15.891 6.498 1.00 46.78 84 ALA A C 1
ATOM 685 O O . ALA A 1 84 ? -5.907 16.767 5.764 1.00 46.78 84 ALA A O 1
ATOM 686 N N . GLU A 1 85 ? -6.555 16.088 7.803 1.00 46.41 85 GLU A N 1
ATOM 687 C CA . GLU A 1 85 ? -5.811 17.125 8.512 1.00 46.41 85 GLU A CA 1
ATOM 688 C C . GLU A 1 85 ? -4.342 16.702 8.473 1.00 46.41 85 GLU A C 1
ATOM 690 O O . GLU A 1 85 ? -3.929 15.717 9.090 1.00 46.41 85 GLU A O 1
ATOM 695 N N . GLU A 1 86 ? -3.576 17.409 7.640 1.00 51.06 86 GLU A N 1
ATOM 696 C CA . GLU A 1 86 ? -2.126 17.325 7.557 1.00 51.06 86 GLU A CA 1
ATOM 697 C C . GLU A 1 86 ? -1.533 17.603 8.947 1.00 51.06 86 GLU A C 1
ATOM 699 O O . GLU A 1 86 ? -1.199 18.745 9.270 1.00 51.06 86 GLU A O 1
ATOM 704 N N . ASP A 1 87 ? -1.337 16.569 9.764 1.00 47.69 87 ASP A N 1
ATOM 705 C CA . ASP A 1 87 ? -0.438 16.675 10.909 1.00 47.69 87 ASP A CA 1
ATOM 706 C C . ASP A 1 87 ? 0.997 16.645 10.374 1.00 47.69 87 ASP A C 1
ATOM 708 O O . ASP A 1 87 ? 1.674 15.615 10.309 1.00 47.69 87 ASP A O 1
ATOM 712 N N . LYS A 1 88 ? 1.434 17.806 9.871 1.00 49.19 88 LYS A N 1
ATOM 713 C CA . LYS A 1 88 ? 2.844 18.105 9.635 1.00 49.19 88 LYS A CA 1
ATOM 714 C 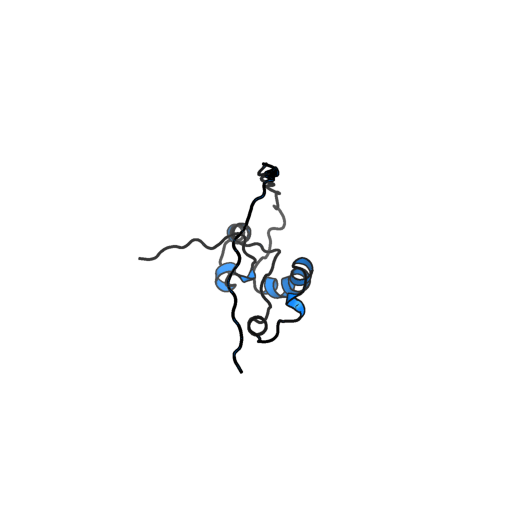C . LYS A 1 88 ? 3.505 18.214 10.994 1.00 49.19 88 LYS A C 1
ATOM 716 O O . LYS A 1 88 ? 3.795 19.321 11.452 1.00 49.19 88 LYS A O 1
ATOM 721 N N . ASP A 1 89 ? 3.784 17.067 11.600 1.00 47.75 89 ASP A N 1
ATOM 722 C CA . ASP A 1 89 ? 4.704 17.012 12.719 1.00 47.75 89 ASP A CA 1
ATOM 723 C C . ASP A 1 89 ? 6.107 17.259 12.154 1.00 47.75 89 ASP A C 1
ATOM 725 O O . ASP A 1 89 ? 6.829 16.392 11.655 1.00 47.75 89 ASP A O 1
ATOM 729 N N . SER A 1 90 ? 6.398 18.553 12.097 1.00 56.34 90 SER A N 1
ATOM 730 C CA . SER A 1 90 ? 7.663 19.170 11.772 1.00 56.34 90 SER A CA 1
ATOM 731 C C . SER A 1 90 ? 8.683 18.748 12.825 1.00 56.34 90 SER A C 1
ATOM 733 O O . SER A 1 90 ? 8.941 19.510 13.759 1.00 56.34 90 SER A O 1
ATOM 735 N N . ASP A 1 91 ? 9.305 17.580 12.661 1.00 52.78 91 ASP A N 1
ATOM 736 C CA . ASP A 1 91 ? 10.503 17.272 13.437 1.00 52.78 91 ASP A CA 1
ATOM 737 C C . ASP A 1 91 ? 11.708 17.986 12.815 1.00 52.78 91 ASP A C 1
ATOM 739 O O . ASP A 1 91 ? 12.270 17.628 11.777 1.00 52.78 91 ASP A O 1
ATOM 743 N N . ASN A 1 92 ? 12.000 19.119 13.437 1.00 51.28 92 ASN A N 1
ATOM 744 C CA . ASN A 1 92 ? 13.053 20.048 13.110 1.00 51.28 92 ASN A CA 1
ATOM 745 C C . ASN A 1 92 ? 14.379 19.572 13.724 1.00 51.28 92 ASN A C 1
ATOM 747 O O . ASN A 1 92 ? 14.509 19.527 14.944 1.00 51.28 92 ASN A O 1
ATOM 751 N N . SER A 1 93 ? 15.386 19.445 12.850 1.00 49.88 93 SER A N 1
ATOM 752 C CA . SER A 1 93 ? 16.832 19.603 13.107 1.00 49.88 93 SER A CA 1
ATOM 753 C C . SER A 1 93 ? 17.634 18.431 13.705 1.00 49.88 93 SER A C 1
ATOM 755 O O . SER A 1 93 ? 17.071 17.566 14.367 1.00 49.88 93 SER A O 1
ATOM 757 N N . PRO A 1 94 ? 18.984 18.436 13.567 1.00 50.28 94 PRO A N 1
ATOM 758 C CA . PRO A 1 94 ? 19.833 19.421 12.882 1.00 50.28 94 PRO A CA 1
ATOM 759 C C . PRO A 1 94 ? 20.744 18.850 11.780 1.00 50.28 94 PRO A C 1
ATOM 761 O O . PRO A 1 94 ? 21.245 17.729 11.837 1.00 50.28 94 PRO A O 1
ATOM 764 N N . ASP A 1 95 ? 20.993 19.730 10.814 1.00 56.25 95 ASP A N 1
ATOM 765 C CA . ASP A 1 95 ? 22.227 19.900 10.050 1.00 56.25 95 ASP A CA 1
ATOM 766 C C . ASP A 1 95 ? 23.473 19.343 10.770 1.00 56.25 95 ASP A C 1
ATOM 768 O O . ASP A 1 95 ? 23.941 19.882 11.773 1.00 56.25 95 ASP A O 1
ATOM 772 N N . GLY A 1 96 ? 23.984 18.223 10.264 1.00 50.72 96 GLY A N 1
ATOM 773 C CA . GLY A 1 96 ? 25.258 17.637 10.661 1.00 50.72 96 GLY A CA 1
ATOM 774 C C . GLY A 1 96 ? 26.243 17.779 9.514 1.00 50.72 96 GLY A C 1
ATOM 775 O O . GLY A 1 96 ? 26.557 16.792 8.849 1.00 50.72 96 GLY A O 1
ATOM 776 N N . SER A 1 97 ? 26.695 19.005 9.242 1.00 58.19 97 SER A N 1
ATOM 777 C CA . SER A 1 97 ? 27.831 19.246 8.358 1.00 58.19 97 SER A CA 1
ATOM 778 C C . SER A 1 97 ? 29.055 18.536 8.942 1.00 58.19 97 SER A C 1
ATOM 780 O O . SER A 1 97 ? 29.636 18.985 9.931 1.00 58.19 97 SER A O 1
ATOM 782 N N . I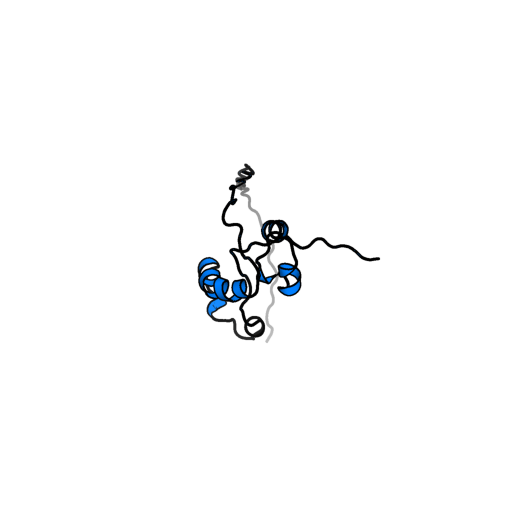LE A 1 98 ? 29.417 17.391 8.369 1.00 60.56 98 ILE A N 1
ATOM 783 C CA . ILE A 1 98 ? 30.678 16.720 8.673 1.00 60.56 98 ILE A CA 1
ATOM 784 C C . ILE A 1 98 ? 31.823 17.550 8.088 1.00 60.56 98 ILE A C 1
ATOM 786 O O . ILE A 1 98 ? 32.097 17.515 6.891 1.00 60.56 98 ILE A O 1
ATOM 790 N N . ASP A 1 99 ? 32.457 18.335 8.949 1.00 61.88 99 ASP A N 1
ATOM 791 C CA . ASP A 1 99 ? 33.704 19.027 8.659 1.00 61.88 99 ASP A CA 1
ATOM 792 C C . ASP A 1 99 ? 34.838 17.993 8.620 1.00 61.88 99 ASP A C 1
ATOM 794 O O . ASP A 1 99 ? 35.301 17.504 9.652 1.00 61.88 99 ASP A O 1
ATOM 798 N N . LEU A 1 100 ? 35.210 17.562 7.414 1.00 60.12 100 LEU A N 1
ATOM 799 C CA . LEU A 1 100 ? 36.386 16.724 7.189 1.00 60.12 100 LEU A CA 1
ATOM 800 C C . LEU A 1 100 ? 37.596 17.647 7.036 1.00 60.12 100 LEU A C 1
ATOM 802 O O . LEU A 1 100 ? 38.074 17.871 5.923 1.00 60.12 100 LEU A O 1
ATOM 806 N N . GLU A 1 101 ? 38.064 18.195 8.159 1.00 55.97 101 GLU A N 1
ATOM 807 C CA . GLU A 1 101 ? 39.363 18.858 8.211 1.00 55.97 101 GLU A CA 1
ATOM 808 C C . GLU A 1 101 ? 40.484 17.844 7.928 1.00 55.97 101 GLU A C 1
ATOM 810 O O . GLU A 1 101 ? 40.613 16.780 8.538 1.00 55.97 101 GLU A O 1
ATOM 815 N N . GLU A 1 102 ? 41.266 18.224 6.928 1.00 55.97 102 GLU A N 1
ATOM 816 C CA . GLU A 1 102 ? 42.491 17.648 6.402 1.00 55.97 102 GLU A CA 1
ATOM 817 C C . GLU A 1 102 ? 43.528 17.339 7.495 1.00 55.97 102 GLU A C 1
ATOM 819 O O . GLU A 1 102 ? 43.980 18.230 8.211 1.00 55.97 102 GLU A O 1
ATOM 824 N N . THR A 1 103 ? 43.997 16.088 7.564 1.00 51.00 103 THR A N 1
ATOM 825 C CA . THR A 1 103 ? 45.297 15.775 8.175 1.00 51.00 103 THR A CA 1
ATOM 826 C C . THR A 1 103 ? 46.239 15.268 7.088 1.00 51.00 103 THR A C 1
ATOM 828 O O . THR A 1 103 ? 46.235 14.088 6.732 1.00 51.00 103 THR A O 1
ATOM 831 N N . SER A 1 104 ? 47.011 16.196 6.528 1.00 55.53 104 SER A N 1
ATOM 832 C CA . SER A 1 104 ? 48.264 15.920 5.823 1.00 55.53 104 SER A CA 1
ATOM 833 C C . SER A 1 104 ? 49.315 15.399 6.809 1.00 55.53 104 SER A C 1
ATOM 835 O O . SER A 1 104 ? 49.468 16.001 7.868 1.00 55.53 104 SER A O 1
ATOM 837 N N . ASP A 1 105 ? 49.986 14.300 6.443 1.00 46.84 105 ASP A N 1
ATOM 838 C CA . ASP A 1 105 ? 51.417 13.944 6.634 1.00 46.84 105 ASP A CA 1
ATOM 839 C C . ASP A 1 105 ? 51.535 12.407 6.568 1.00 46.84 105 ASP A C 1
ATOM 841 O O . ASP A 1 105 ? 50.938 11.706 7.378 1.00 46.84 105 ASP A O 1
ATOM 845 N N . ASN A 1 106 ? 52.002 11.805 5.469 1.00 49.81 106 ASN A N 1
ATOM 846 C CA . ASN A 1 106 ? 53.381 11.654 4.970 1.00 49.81 106 ASN A CA 1
ATOM 847 C C . ASN A 1 106 ? 54.258 10.676 5.785 1.00 49.81 106 ASN A C 1
ATOM 849 O O . ASN A 1 106 ? 54.254 10.704 7.008 1.00 49.81 106 ASN A O 1
ATOM 853 N N . GLU A 1 107 ? 55.059 9.904 5.032 1.00 50.88 107 GLU A N 1
ATOM 854 C CA . GLU A 1 107 ? 56.155 8.991 5.429 1.00 50.88 107 GLU A CA 1
ATOM 855 C C . GLU A 1 107 ? 55.750 7.558 5.832 1.00 50.88 107 GLU A C 1
ATOM 857 O O . GLU A 1 107 ? 54.833 7.354 6.615 1.00 50.88 107 GLU A O 1
ATOM 862 N N . GLU A 1 108 ? 56.399 6.468 5.421 1.00 54.19 108 GLU A N 1
ATOM 863 C CA . GLU A 1 108 ? 57.344 6.102 4.356 1.00 54.19 108 GLU A CA 1
ATOM 864 C C . GLU A 1 108 ? 57.463 4.553 4.443 1.00 54.19 108 GLU A C 1
ATOM 866 O O . GLU A 1 108 ? 57.319 3.991 5.526 1.00 54.19 108 GLU A O 1
A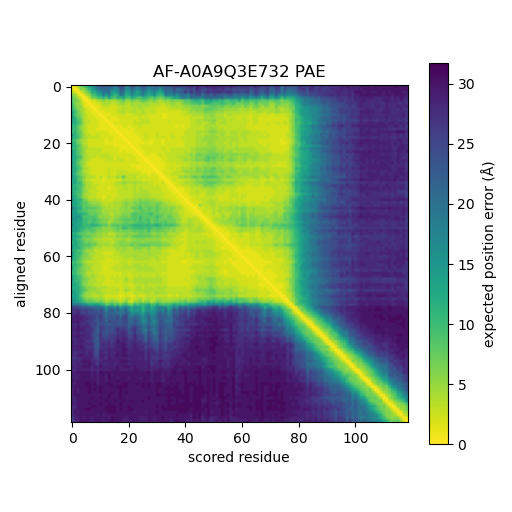TOM 871 N N . GLU A 1 109 ? 57.738 3.892 3.311 1.00 51.78 109 GLU A N 1
ATOM 872 C CA . GLU A 1 109 ? 58.448 2.598 3.172 1.00 51.78 109 GLU A CA 1
ATOM 873 C C . GLU A 1 109 ? 57.920 1.309 3.866 1.00 51.78 109 GLU A C 1
ATOM 875 O O . GLU A 1 109 ? 58.087 1.105 5.062 1.00 51.78 109 GLU A O 1
ATOM 880 N N . GLU A 1 110 ? 57.498 0.311 3.068 1.00 49.56 110 GLU A N 1
ATOM 881 C CA . GLU A 1 110 ? 58.135 -1.021 3.141 1.00 49.56 110 GLU A CA 1
ATOM 882 C C . GLU A 1 110 ? 57.970 -1.824 1.831 1.00 49.56 110 GLU A C 1
ATOM 884 O O . GLU A 1 110 ? 56.888 -2.232 1.405 1.00 49.56 110 GLU A O 1
ATOM 889 N N . SER A 1 111 ? 59.110 -2.017 1.170 1.00 50.91 111 SER A N 1
ATOM 890 C CA . SER A 1 111 ? 59.329 -2.785 -0.054 1.00 50.91 111 SER A CA 1
ATOM 891 C C . SER A 1 111 ? 59.075 -4.285 0.153 1.00 50.91 111 SER A C 1
ATOM 893 O O . SER A 1 111 ? 59.819 -4.970 0.858 1.00 50.91 111 SER A O 1
ATOM 895 N N . HIS A 1 112 ? 58.055 -4.835 -0.513 1.00 56.53 112 HIS A N 1
ATOM 896 C CA . HIS A 1 112 ? 57.816 -6.278 -0.554 1.00 56.53 112 HIS A CA 1
ATOM 897 C C . HIS A 1 112 ? 58.528 -6.938 -1.747 1.00 56.53 112 HIS A C 1
ATOM 899 O O . HIS A 1 112 ? 58.021 -6.960 -2.863 1.00 56.53 112 HIS A O 1
ATOM 905 N N . GLY A 1 113 ? 59.697 -7.515 -1.457 1.00 50.59 113 GLY A N 1
ATOM 906 C CA . GLY A 1 113 ? 60.040 -8.906 -1.785 1.00 50.59 113 GLY A CA 1
ATOM 907 C C . GLY A 1 113 ? 60.058 -9.351 -3.254 1.00 50.59 113 GLY A C 1
ATOM 908 O O . GLY A 1 113 ? 59.037 -9.727 -3.820 1.00 50.59 113 GLY A O 1
ATOM 909 N N . LEU A 1 114 ? 61.276 -9.456 -3.791 1.00 53.75 114 LEU A N 1
ATOM 910 C CA . LEU A 1 114 ? 61.678 -10.228 -4.974 1.00 53.75 114 LEU A CA 1
ATOM 911 C C . LEU A 1 114 ? 61.039 -11.631 -5.053 1.00 53.75 114 LEU A C 1
ATOM 913 O O . LEU A 1 114 ? 61.129 -12.410 -4.104 1.00 53.75 114 LEU A O 1
ATOM 917 N N . PHE A 1 115 ? 60.541 -12.001 -6.237 1.00 48.53 115 PHE A N 1
ATOM 918 C CA . PHE A 1 115 ? 60.418 -13.401 -6.652 1.00 48.53 115 PHE A CA 1
ATOM 919 C C . PHE A 1 115 ? 60.924 -13.540 -8.092 1.00 48.53 115 PHE A C 1
ATOM 921 O O . PHE A 1 115 ? 60.284 -13.068 -9.032 1.00 48.53 115 PHE A O 1
ATOM 928 N N . GLU A 1 116 ? 62.100 -14.148 -8.261 1.00 58.44 116 GLU A N 1
ATOM 929 C CA . GLU A 1 116 ? 62.607 -14.539 -9.578 1.00 58.44 116 GLU A CA 1
ATOM 930 C C . GLU A 1 116 ? 61.952 -15.853 -10.035 1.00 58.44 116 GLU A C 1
ATOM 932 O O . GLU A 1 116 ? 61.866 -16.797 -9.244 1.00 58.44 116 GLU A O 1
ATOM 937 N N . PRO A 1 117 ? 61.521 -15.968 -11.303 1.00 60.53 117 PRO A N 1
ATOM 938 C CA . PRO A 1 117 ? 61.197 -17.254 -11.899 1.00 60.53 117 PRO A CA 1
ATOM 939 C C . PRO A 1 117 ? 62.479 -17.922 -12.420 1.00 60.53 117 PRO A C 1
ATOM 941 O O . PRO A 1 117 ? 63.139 -17.400 -13.315 1.00 60.53 117 PRO A O 1
ATOM 944 N N . GLY A 1 118 ? 62.831 -19.078 -11.854 1.00 55.56 118 GLY A N 1
ATOM 945 C CA . GLY A 1 118 ? 63.893 -19.934 -12.383 1.00 55.56 118 GLY A CA 1
ATOM 946 C C . GLY A 1 118 ? 63.426 -20.719 -13.612 1.00 55.56 118 GLY A C 1
ATOM 947 O O . GLY A 1 118 ? 62.347 -21.315 -13.583 1.00 55.56 118 GLY A O 1
ATOM 948 N N . GLU A 1 119 ? 64.247 -20.699 -14.663 1.00 52.91 119 GLU A N 1
ATOM 949 C CA . GLU A 1 119 ? 64.222 -21.630 -15.806 1.00 52.91 119 GLU A CA 1
ATOM 950 C C . GLU A 1 119 ? 64.909 -22.964 -15.474 1.00 52.91 119 GLU A C 1
ATOM 952 O O . GLU A 1 119 ? 65.899 -22.958 -14.703 1.00 52.91 119 GLU A O 1
#

Mean predicted aligned error: 16.14 Å

Solvent-accessible surface area (backbone atoms only — not comparable to full-atom values): 8386 Å² total; per-residue (Å²): 135,87,78,87,73,78,78,78,61,72,41,35,45,76,80,49,56,48,76,63,54,51,74,48,54,70,70,54,46,64,69,28,35,31,80,83,44,54,86,71,66,96,53,70,71,53,75,72,44,99,59,78,49,84,63,75,75,47,53,70,71,58,41,20,73,71,45,36,74,69,57,49,74,66,44,76,72,87,68,72,84,86,75,85,75,80,80,75,80,76,85,78,82,75,92,76,82,80,81,80,78,84,81,89,79,86,89,78,88,86,89,83,76,92,79,83,86,84,131

Secondary structure (DSSP, 8-state):
----PPPP-SEEGGGS-HHHHHTS-HHHHHHHEESS---S-SSHHHHTSSS--GGGGS-HHHHHHHHHHHHHTTS------S---------------------------------PPP-

Radius of gyration: 26.36 Å; Cα contacts (8 Å, |Δi|>4): 67; chains: 1; bounding box: 79×42×42 Å

Sequence (119 aa):
MSTNVAPPKGLPIDFYNPKWFNNLSTLEKHRISDSDNVAFLPDPQDLLQAKRHPDEKLSDKQFNKKYHELVIGTYDLSETEEDAEEDKDSDNSPDGSIDLEETSDNEEEESHGLFEPGE